Protein AF-A0A2E8HIQ7-F1 (afdb_monomer)

Radius of gyration: 25.6 Å; Cα contacts (8 Å, |Δi|>4): 79; chains: 1; bounding box: 71×48×54 Å

pLDDT: mean 78.18, std 17.39, range [42.53, 95.12]

Nearest PDB structures (foldseek):
  5h1a-assembly2_A  TM=6.735E-01  e=1.983E-01  Microbacterium sp.
  1bja-assembly2_B  TM=7.129E-01  e=3.162E-01  Tequatrovirus T4
  5n41-assembly1_A  TM=7.307E-01  e=6.159E-01  Saccharolobus solfataricus
  2r3s-assembly1_A  TM=5.983E-01  e=1.050E+00  Nostoc punctiforme PCC 73102
  2r3s-assembly1_B  TM=5.954E-01  e=1.282E+00  Nostoc punctiforme PCC 73102

Foldseek 3Di:
DDDDDPPPDDPDDPVNVVVVVVLCVVCVVVVHDSVVVVVVVVVVVVVVVVVVVVVVVVVVPVPDDDDDDDDDDDDDDDDDDPDDDPQDPPRDDPCPALLNVLVVLQVVQDPPPAAQPVVSVVVSVVVVRPPNVVSVVVCCVVQQWHADPNGIDGDD

Structure (mmCIF, N/CA/C/O backbone):
data_AF-A0A2E8HIQ7-F1
#
_entry.id   AF-A0A2E8HIQ7-F1
#
loop_
_atom_site.group_PDB
_atom_site.id
_atom_site.type_symbol
_atom_site.label_atom_id
_atom_site.label_alt_id
_atom_site.label_comp_id
_atom_site.label_asym_id
_atom_site.label_entity_id
_atom_site.label_seq_id
_atom_site.pdbx_PDB_ins_code
_atom_site.Cartn_x
_atom_site.Cartn_y
_atom_site.Cartn_z
_atom_site.occupancy
_atom_site.B_iso_or_equiv
_atom_site.auth_seq_id
_atom_site.auth_comp_id
_atom_site.auth_asym_id
_atom_site.auth_atom_id
_atom_si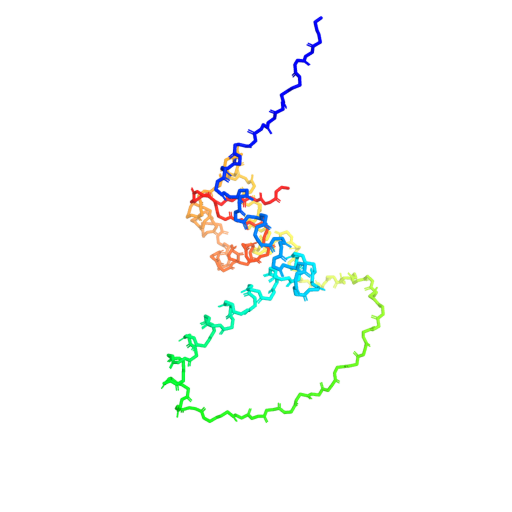te.pdbx_PDB_model_num
ATOM 1 N N . MET A 1 1 ? -42.628 0.931 -11.507 1.00 42.53 1 MET A N 1
ATOM 2 C CA . MET A 1 1 ? -41.859 -0.164 -10.882 1.00 42.53 1 MET A CA 1
ATOM 3 C C . MET A 1 1 ? -40.735 0.483 -10.092 1.00 42.53 1 MET A C 1
ATOM 5 O O . MET A 1 1 ? -39.923 1.168 -10.700 1.00 42.53 1 MET A O 1
ATOM 9 N N . ALA A 1 2 ? -40.771 0.411 -8.760 1.00 50.03 2 ALA A N 1
ATOM 10 C CA . ALA A 1 2 ? -39.700 0.948 -7.919 1.00 50.03 2 ALA A CA 1
ATOM 11 C C . ALA A 1 2 ? -38.511 -0.030 -7.945 1.00 50.03 2 ALA A C 1
ATOM 13 O O . ALA A 1 2 ? -38.760 -1.234 -7.929 1.00 50.03 2 ALA A O 1
ATOM 14 N N . PRO A 1 3 ? -37.254 0.438 -8.023 1.00 57.75 3 PRO A N 1
ATOM 15 C CA . PRO A 1 3 ? -36.108 -0.460 -8.040 1.00 57.75 3 PRO A CA 1
ATOM 16 C C . PRO A 1 3 ? -35.918 -1.096 -6.658 1.00 57.75 3 PRO A C 1
ATOM 18 O O . PRO A 1 3 ? -35.923 -0.400 -5.638 1.00 57.75 3 PRO A O 1
ATOM 21 N N . ASP A 1 4 ? -35.754 -2.418 -6.640 1.00 60.50 4 ASP A N 1
ATOM 22 C CA . ASP A 1 4 ? -35.491 -3.192 -5.432 1.00 60.50 4 ASP A CA 1
ATOM 23 C C . ASP A 1 4 ? -34.215 -2.692 -4.746 1.00 60.50 4 ASP A C 1
ATOM 25 O O . ASP A 1 4 ? -33.135 -2.612 -5.337 1.00 60.50 4 ASP A O 1
ATOM 29 N N . ARG A 1 5 ? -34.334 -2.340 -3.462 1.00 59.97 5 ARG A N 1
ATOM 30 C CA . ARG A 1 5 ? -33.183 -2.012 -2.619 1.00 59.97 5 ARG A CA 1
ATOM 31 C C . ARG A 1 5 ? -32.358 -3.280 -2.420 1.00 59.97 5 ARG A C 1
ATOM 33 O O . ARG A 1 5 ? -32.710 -4.117 -1.590 1.00 59.97 5 ARG A O 1
ATOM 40 N N . VAL A 1 6 ? -31.245 -3.398 -3.141 1.00 62.88 6 VAL A N 1
ATOM 41 C CA . VAL A 1 6 ? -30.220 -4.417 -2.885 1.00 62.88 6 VAL A CA 1
ATOM 42 C C . VAL A 1 6 ? -29.668 -4.184 -1.480 1.00 62.88 6 VAL A C 1
ATOM 44 O O . VAL A 1 6 ? -28.814 -3.333 -1.247 1.00 62.88 6 VAL A O 1
ATOM 47 N N . THR A 1 7 ? -30.205 -4.916 -0.509 1.00 62.97 7 THR A N 1
ATOM 48 C CA . THR A 1 7 ? -29.639 -4.982 0.836 1.00 62.97 7 THR A CA 1
ATOM 49 C C . THR A 1 7 ? -28.554 -6.039 0.793 1.00 62.97 7 THR A C 1
ATOM 51 O O . THR A 1 7 ? -28.823 -7.234 0.871 1.00 62.97 7 THR A O 1
ATOM 54 N N . PHE A 1 8 ? -27.315 -5.594 0.605 1.00 58.25 8 PHE A N 1
ATOM 55 C CA . PHE A 1 8 ? -26.148 -6.456 0.715 1.00 58.25 8 PHE A CA 1
ATOM 56 C C . PHE A 1 8 ? -26.054 -6.958 2.161 1.00 58.25 8 PHE A C 1
ATOM 58 O O . PHE A 1 8 ? -25.559 -6.274 3.056 1.00 58.25 8 PHE A O 1
ATOM 65 N N . ARG A 1 9 ? -26.633 -8.132 2.417 1.00 62.03 9 ARG A N 1
ATOM 66 C CA . ARG A 1 9 ? -26.499 -8.838 3.686 1.00 62.03 9 ARG A CA 1
ATOM 67 C C . ARG A 1 9 ? -25.225 -9.654 3.605 1.00 62.03 9 ARG A C 1
ATOM 69 O O . ARG A 1 9 ? -25.226 -10.730 3.020 1.00 62.03 9 ARG A O 1
ATOM 76 N N . PHE A 1 10 ? -24.154 -9.137 4.198 1.00 65.50 10 PHE A N 1
ATOM 77 C CA . PHE A 1 10 ? -23.001 -9.969 4.514 1.00 65.50 10 PHE A CA 1
ATOM 78 C C . PHE A 1 10 ? -23.496 -11.114 5.411 1.00 65.50 10 PHE A C 1
ATOM 80 O O . PHE A 1 10 ? -24.092 -10.826 6.459 1.00 65.50 10 PHE A O 1
ATOM 87 N N . PRO A 1 11 ? -23.332 -12.388 5.019 1.00 77.31 11 PRO A N 1
ATOM 88 C CA . PRO A 1 11 ? -23.640 -13.495 5.903 1.00 77.31 11 PRO A CA 1
ATOM 89 C C . PRO A 1 11 ? -22.601 -13.480 7.025 1.00 77.31 11 PRO A C 1
ATOM 91 O O . PRO A 1 11 ? -21.484 -13.958 6.870 1.00 77.31 11 PRO A O 1
ATOM 94 N N . ILE A 1 12 ? -22.953 -12.843 8.140 1.00 78.81 12 ILE A N 1
ATOM 95 C CA . ILE A 1 12 ? -22.180 -12.941 9.374 1.00 78.81 12 ILE A CA 1
ATOM 96 C C . ILE A 1 12 ? -22.459 -14.326 9.938 1.00 78.81 12 ILE A C 1
ATOM 98 O O . ILE A 1 12 ? -23.621 -14.659 10.198 1.00 78.81 12 ILE A O 1
ATOM 102 N N . ASP A 1 13 ? -21.398 -15.104 10.106 1.00 86.44 13 ASP A N 1
ATOM 103 C CA . ASP A 1 13 ? -21.481 -16.442 10.666 1.00 86.44 13 ASP A CA 1
ATOM 104 C C . ASP A 1 13 ? -22.113 -16.415 12.070 1.00 86.44 13 ASP A C 1
ATOM 106 O O . ASP A 1 13 ? -21.909 -15.481 12.855 1.00 86.44 13 ASP A O 1
ATOM 110 N N . SER A 1 14 ? -22.937 -17.416 12.383 1.00 85.38 14 SER A N 1
ATOM 111 C CA . SER A 1 14 ? -23.598 -17.492 13.688 1.00 85.38 14 SER A CA 1
ATOM 112 C C . SER A 1 14 ? -22.599 -17.646 14.830 1.00 85.38 14 SER A C 1
ATOM 114 O O . SER A 1 14 ? -22.845 -17.093 15.898 1.00 85.38 14 SER A O 1
ATOM 116 N N . GLN A 1 15 ? -21.477 -18.332 14.600 1.00 89.19 15 GLN A N 1
ATOM 117 C CA . GLN A 1 15 ? -20.419 -18.488 15.593 1.00 89.19 15 GLN A CA 1
ATOM 118 C C . GLN A 1 15 ? -19.768 -17.143 15.895 1.00 89.19 15 GLN A C 1
ATOM 120 O O . GLN A 1 15 ? -19.666 -16.761 17.055 1.00 89.19 15 GLN A O 1
ATOM 125 N N . PHE A 1 16 ? -19.461 -16.363 14.856 1.00 90.19 16 PHE A N 1
ATOM 126 C CA . PHE A 1 16 ? -18.899 -15.026 15.036 1.00 90.19 16 PHE A CA 1
ATOM 127 C C . PHE A 1 16 ? -19.798 -14.131 15.897 1.00 90.19 16 PHE A C 1
ATOM 129 O O . PHE A 1 16 ? -19.304 -13.325 16.679 1.00 90.19 16 PHE A O 1
ATOM 136 N N . ARG A 1 17 ? -21.127 -14.252 15.777 1.00 87.44 17 ARG A N 1
ATOM 137 C CA . ARG A 1 17 ? -22.052 -13.487 16.629 1.00 87.44 17 ARG A CA 1
ATOM 138 C C . ARG A 1 17 ? -21.931 -13.860 18.102 1.00 87.44 17 ARG A C 1
ATOM 140 O O . ARG A 1 17 ? -21.931 -12.956 18.929 1.00 87.44 17 ARG A O 1
ATOM 147 N 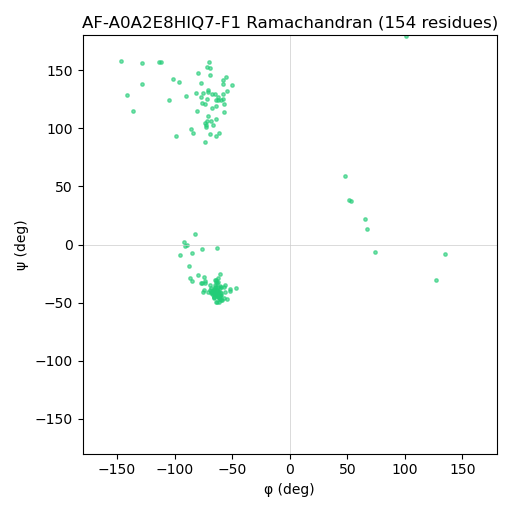N . VAL A 1 18 ? -21.819 -15.153 18.401 1.00 92.81 18 VAL A N 1
ATOM 148 C CA . VAL A 1 18 ? -21.620 -15.647 19.770 1.00 92.81 18 VAL A CA 1
ATOM 149 C C . VAL A 1 18 ? -20.288 -15.135 20.318 1.00 92.81 18 VAL A C 1
ATOM 151 O O . VAL A 1 18 ? -20.268 -14.493 21.364 1.00 92.81 18 VAL A O 1
ATOM 154 N N . ASP A 1 19 ? -19.206 -15.298 19.555 1.00 94.06 19 ASP A N 1
ATOM 155 C CA . ASP A 1 19 ? -17.868 -14.843 19.950 1.00 94.06 19 ASP A CA 1
ATOM 156 C C . ASP A 1 19 ? -17.828 -13.317 20.162 1.00 94.06 19 ASP A C 1
ATOM 158 O O . ASP A 1 19 ? -17.180 -12.803 21.079 1.00 94.06 19 ASP A O 1
ATOM 162 N N . TRP A 1 20 ? -18.556 -12.569 19.327 1.00 93.31 20 TRP A N 1
ATOM 163 C CA . TRP A 1 20 ? -18.676 -11.121 19.444 1.00 93.31 20 TRP A CA 1
ATOM 164 C C . TRP A 1 20 ? -19.459 -10.698 20.687 1.00 93.31 20 TRP A C 1
ATOM 166 O O . TRP A 1 20 ? -19.062 -9.746 21.363 1.00 93.31 20 TRP A O 1
ATOM 176 N N . ASP A 1 21 ? -20.553 -11.384 21.011 1.00 93.81 21 ASP A N 1
ATOM 177 C CA . ASP A 1 21 ? -21.328 -11.099 22.217 1.00 93.81 21 ASP A CA 1
ATOM 178 C C . ASP A 1 21 ? -20.520 -11.413 23.488 1.00 93.81 21 ASP A C 1
ATOM 180 O O . ASP A 1 21 ? -20.510 -10.594 24.414 1.00 93.81 21 ASP A O 1
ATOM 184 N N . ASP A 1 22 ? -19.736 -12.494 23.490 1.00 95.06 22 ASP A N 1
ATOM 185 C CA . ASP A 1 22 ? -18.799 -12.823 24.570 1.00 95.06 22 ASP A CA 1
ATOM 186 C C . ASP A 1 22 ? -17.708 -11.754 24.723 1.00 95.06 22 ASP A C 1
ATOM 188 O O . ASP A 1 22 ? -17.412 -11.299 25.832 1.00 95.06 22 ASP A O 1
ATOM 192 N N . PHE A 1 23 ? -17.130 -11.288 23.612 1.00 95.06 23 PHE A N 1
ATOM 193 C CA . PHE A 1 23 ? -16.142 -10.209 23.624 1.00 95.06 23 PHE A CA 1
ATOM 194 C C . PHE A 1 23 ? -16.729 -8.897 24.165 1.00 95.06 23 PHE A C 1
ATOM 196 O O . PHE A 1 23 ? -16.101 -8.200 24.969 1.00 95.06 23 PHE A O 1
ATOM 203 N N . ARG A 1 24 ? -17.968 -8.563 23.781 1.00 95.12 24 ARG A N 1
ATOM 204 C CA . ARG A 1 24 ? -18.687 -7.399 24.320 1.00 95.12 24 ARG A CA 1
ATOM 205 C C . ARG A 1 24 ? -18.944 -7.530 25.813 1.00 95.12 24 ARG A C 1
ATOM 207 O O . ARG A 1 24 ? -18.863 -6.520 26.513 1.00 95.12 24 ARG A O 1
ATOM 214 N N . GLN A 1 25 ? -19.273 -8.727 26.290 1.00 95.12 25 GLN A N 1
ATOM 215 C CA . GLN A 1 25 ? -19.486 -8.972 27.710 1.00 95.12 25 GLN A CA 1
ATOM 216 C C . GLN A 1 25 ? -18.179 -8.799 28.493 1.00 95.12 25 GLN A C 1
ATOM 218 O O . GLN A 1 25 ? -18.153 -8.020 29.441 1.00 95.12 25 GLN A O 1
ATOM 223 N N . LYS A 1 26 ? -17.069 -9.370 28.009 1.00 94.00 26 LYS A N 1
ATOM 224 C CA . LYS A 1 26 ? -15.731 -9.172 28.595 1.00 94.00 26 LYS A CA 1
ATOM 225 C C . LYS A 1 26 ? -15.333 -7.698 28.683 1.00 94.00 26 LYS A C 1
ATOM 227 O O . LYS A 1 26 ? -14.792 -7.268 29.698 1.00 94.00 26 LYS A O 1
ATOM 232 N N . ALA A 1 27 ? -15.630 -6.904 27.653 1.00 94.31 27 ALA A N 1
ATOM 233 C CA . ALA A 1 27 ? -15.357 -5.466 27.676 1.00 94.31 27 ALA A CA 1
ATOM 234 C C . ALA A 1 27 ? -16.156 -4.746 28.774 1.00 94.31 27 ALA A C 1
ATOM 236 O O . ALA A 1 27 ? -15.590 -3.939 29.513 1.00 94.31 27 ALA A O 1
ATOM 237 N N . LYS A 1 28 ? -17.446 -5.079 28.931 1.00 94.50 28 LYS A N 1
ATOM 238 C CA . LYS A 1 28 ? -18.284 -4.535 30.011 1.00 94.50 28 LYS A CA 1
ATOM 239 C C . LYS A 1 28 ? -17.764 -4.928 31.390 1.00 94.50 28 LYS A C 1
ATOM 241 O O . LYS A 1 28 ? -17.680 -4.058 32.252 1.00 94.50 28 LYS A O 1
ATOM 246 N N . ASP A 1 29 ? -17.396 -6.192 31.578 1.00 95.12 29 ASP A N 1
ATOM 247 C CA . ASP A 1 29 ? -16.896 -6.710 32.857 1.00 95.12 29 ASP A CA 1
ATOM 248 C C . ASP A 1 29 ? -15.562 -6.050 33.242 1.00 95.12 29 ASP A C 1
ATOM 250 O O . ASP A 1 29 ? -15.329 -5.737 34.408 1.00 95.12 29 ASP A O 1
ATOM 254 N N . ALA A 1 30 ? -14.720 -5.743 32.251 1.00 91.06 30 ALA A N 1
ATOM 255 C CA . ALA A 1 30 ? -13.480 -4.989 32.425 1.00 91.06 30 ALA A CA 1
ATOM 256 C C . ALA A 1 30 ? -13.691 -3.470 32.605 1.00 91.06 30 ALA A C 1
ATOM 258 O O . ALA A 1 30 ? -12.717 -2.741 32.800 1.00 91.06 30 ALA A O 1
ATOM 259 N N . GLY A 1 31 ? -14.929 -2.967 32.504 1.00 93.75 31 GLY A N 1
ATOM 260 C CA . GLY A 1 31 ? -15.239 -1.534 32.548 1.00 93.75 31 GLY A CA 1
ATOM 261 C C . GLY A 1 31 ? -14.672 -0.738 31.364 1.00 93.75 31 GLY A C 1
ATOM 262 O O . GLY A 1 31 ? -14.488 0.475 31.470 1.00 93.75 31 GLY A O 1
ATOM 263 N N . LYS A 1 32 ? -14.372 -1.408 30.246 1.00 94.38 32 LYS A N 1
ATOM 264 C CA . LYS A 1 32 ? -13.736 -0.831 29.055 1.00 94.38 32 LYS A CA 1
ATOM 265 C C . LYS A 1 32 ? -14.708 -0.791 27.884 1.00 94.38 32 LYS A C 1
ATOM 267 O O . LYS A 1 32 ? -15.674 -1.547 27.793 1.00 94.38 32 LYS A O 1
ATOM 272 N N . THR A 1 33 ? -14.437 0.093 26.932 1.00 94.38 33 THR A N 1
ATOM 273 C CA . THR A 1 33 ? -15.082 0.000 25.618 1.00 94.38 33 THR A CA 1
ATOM 274 C C . THR A 1 33 ? -14.510 -1.189 24.845 1.00 94.38 33 THR A C 1
ATOM 276 O O . THR A 1 33 ? -13.353 -1.564 25.026 1.00 94.38 33 THR A O 1
ATOM 279 N N . THR A 1 34 ? -15.295 -1.772 23.939 1.00 93.31 34 THR A N 1
ATOM 280 C CA . THR A 1 34 ? -14.830 -2.869 23.071 1.00 93.31 34 THR A CA 1
ATOM 281 C C . THR A 1 34 ? -13.594 -2.488 22.260 1.00 93.31 34 THR A C 1
ATOM 283 O O . THR A 1 34 ? -12.719 -3.318 22.053 1.00 93.31 34 THR A O 1
ATOM 286 N N . ALA A 1 35 ? -13.499 -1.223 21.839 1.00 94.25 35 ALA A N 1
ATOM 287 C CA . ALA A 1 35 ? -12.340 -0.702 21.123 1.00 94.25 35 ALA A CA 1
ATOM 288 C C . ALA A 1 35 ? -11.075 -0.685 21.994 1.00 94.25 35 ALA A C 1
ATOM 290 O O . ALA A 1 35 ? -10.010 -1.059 21.518 1.00 94.25 35 ALA A O 1
ATOM 291 N N . GLN A 1 36 ? -11.191 -0.296 23.267 1.00 93.44 36 GLN A N 1
ATOM 292 C CA . GLN A 1 36 ? -10.062 -0.310 24.203 1.00 93.44 36 GLN A CA 1
ATOM 293 C C . GLN A 1 36 ? -9.598 -1.732 24.507 1.00 93.44 36 GLN A C 1
ATOM 295 O O . GLN A 1 36 ? -8.401 -1.987 24.485 1.00 93.44 36 GLN A O 1
ATOM 300 N N . LEU A 1 37 ? -10.533 -2.661 24.734 1.00 93.69 37 LEU A N 1
ATOM 301 C CA . LEU A 1 37 ? -10.182 -4.062 24.970 1.00 93.69 37 LEU A CA 1
ATOM 302 C C . LEU A 1 37 ? -9.489 -4.678 23.746 1.00 93.69 37 LEU A C 1
ATOM 304 O O . LEU A 1 37 ? -8.512 -5.403 23.887 1.00 93.69 37 LEU A O 1
ATOM 308 N N . LEU A 1 38 ? -9.965 -4.354 22.539 1.00 94.06 38 LEU A N 1
ATOM 309 C CA . LEU A 1 38 ? -9.333 -4.801 21.298 1.00 94.06 38 LEU A CA 1
ATOM 310 C C . LEU A 1 38 ? -7.932 -4.206 21.139 1.00 94.06 38 LEU A C 1
ATOM 312 O O . LEU A 1 38 ? -7.011 -4.908 20.742 1.00 94.06 38 LEU A O 1
ATOM 316 N N . GLN A 1 39 ? -7.768 -2.919 21.451 1.00 92.25 39 GLN A N 1
ATOM 317 C CA . GLN A 1 39 ? -6.471 -2.257 21.391 1.00 92.25 39 GLN A CA 1
ATOM 318 C C . GLN A 1 39 ? -5.466 -2.916 22.342 1.00 92.25 39 GLN A C 1
ATOM 320 O O . GLN A 1 39 ? -4.332 -3.141 21.944 1.00 92.25 39 GLN A O 1
ATOM 325 N N . GLU A 1 40 ? -5.870 -3.237 23.571 1.00 92.69 40 GLU A N 1
ATOM 326 C CA . GLU A 1 40 ? -5.018 -3.942 24.536 1.00 92.69 40 GLU A CA 1
ATOM 327 C C . GLU A 1 40 ? -4.607 -5.323 24.038 1.00 92.69 40 GLU A C 1
ATOM 329 O O . GLU A 1 40 ? -3.421 -5.623 24.063 1.00 92.69 40 GLU A O 1
ATOM 334 N N . LEU A 1 41 ? -5.550 -6.103 23.503 1.00 91.31 41 LEU A N 1
ATOM 335 C CA . LEU A 1 41 ? -5.263 -7.420 22.933 1.00 91.31 41 LEU A CA 1
ATOM 336 C C . LEU A 1 41 ? -4.254 -7.343 21.775 1.00 91.31 41 LEU A C 1
ATOM 338 O O . LEU A 1 41 ? -3.353 -8.168 21.672 1.00 91.31 41 LEU A O 1
ATOM 342 N N . VAL A 1 42 ? -4.400 -6.346 20.896 1.00 92.19 42 VAL A N 1
ATOM 343 C CA . VAL A 1 42 ? -3.471 -6.136 19.775 1.00 92.19 42 VAL A CA 1
ATOM 344 C C . VAL A 1 42 ? -2.099 -5.686 20.273 1.00 92.19 42 VAL A C 1
ATOM 346 O O . VAL A 1 42 ? -1.093 -6.135 19.738 1.00 92.19 42 VAL A O 1
ATOM 349 N N . MET A 1 43 ? -2.040 -4.810 21.278 1.00 90.56 43 MET A N 1
ATOM 350 C CA . MET A 1 43 ? -0.767 -4.372 21.859 1.00 90.56 43 MET A CA 1
ATOM 351 C C . MET A 1 43 ? -0.042 -5.527 22.557 1.00 90.56 43 MET A C 1
ATOM 353 O O . MET A 1 43 ? 1.138 -5.707 22.303 1.00 90.56 43 MET A O 1
ATOM 357 N N . GLU A 1 44 ? -0.749 -6.339 23.349 1.00 90.00 44 GLU A N 1
ATOM 358 C CA . GLU A 1 44 ? -0.202 -7.544 23.991 1.00 90.00 44 GLU A CA 1
ATOM 359 C C . GLU A 1 44 ? 0.376 -8.514 22.954 1.00 90.00 44 GLU A C 1
ATOM 361 O O . GLU A 1 44 ? 1.512 -8.956 23.084 1.00 90.00 44 GLU A O 1
ATOM 366 N N . HIS A 1 45 ? -0.357 -8.769 21.867 1.00 87.25 45 HIS A N 1
ATOM 367 C CA . HIS A 1 45 ? 0.116 -9.647 20.800 1.00 87.25 45 HIS A CA 1
ATOM 368 C C . HIS A 1 45 ? 1.373 -9.114 20.093 1.00 87.25 45 HIS A C 1
ATOM 370 O O . HIS A 1 45 ? 2.296 -9.877 19.825 1.00 87.25 45 HIS A O 1
ATOM 376 N N . LEU A 1 46 ? 1.423 -7.809 19.808 1.00 83.19 46 LEU A N 1
ATOM 377 C CA . LEU A 1 46 ? 2.589 -7.178 19.183 1.00 83.19 46 LEU A CA 1
ATOM 378 C C . LEU A 1 46 ? 3.802 -7.129 20.121 1.00 83.19 46 LEU A C 1
ATOM 380 O O . LEU A 1 46 ? 4.932 -7.247 19.651 1.00 83.19 46 LEU A O 1
ATOM 384 N N . ASP A 1 47 ? 3.580 -6.953 21.424 1.00 81.56 47 ASP A N 1
ATOM 385 C CA . ASP A 1 47 ? 4.641 -7.005 22.431 1.00 81.56 47 ASP A CA 1
ATOM 386 C C . ASP A 1 47 ? 5.207 -8.434 22.543 1.00 81.56 47 ASP A C 1
ATOM 388 O O . ASP A 1 47 ? 6.427 -8.613 22.559 1.00 81.56 47 ASP A O 1
ATOM 392 N N . ASP A 1 48 ? 4.353 -9.463 22.524 1.00 76.62 48 ASP A N 1
ATOM 393 C CA . ASP A 1 48 ? 4.776 -10.870 22.506 1.00 76.62 48 ASP A CA 1
ATOM 394 C C . ASP A 1 48 ? 5.561 -11.227 21.230 1.00 76.62 48 ASP A C 1
ATOM 396 O O . ASP A 1 48 ? 6.602 -11.888 21.304 1.00 76.62 48 ASP A O 1
ATOM 400 N N . GLU A 1 49 ? 5.117 -10.757 20.058 1.00 74.19 49 GLU A N 1
ATOM 401 C CA . GLU A 1 49 ? 5.853 -10.917 18.795 1.00 74.19 49 GLU A CA 1
ATOM 402 C C . GLU A 1 49 ? 7.214 -10.202 18.834 1.00 74.19 49 GLU A C 1
ATOM 404 O O . GLU A 1 49 ? 8.232 -10.775 18.433 1.00 74.19 49 GLU A O 1
ATOM 409 N N . ALA A 1 50 ? 7.271 -8.985 19.384 1.00 64.12 50 ALA A N 1
ATOM 410 C CA . ALA A 1 50 ? 8.518 -8.243 19.545 1.00 64.12 50 ALA A CA 1
ATOM 411 C C . ALA A 1 50 ? 9.502 -8.951 20.496 1.00 64.12 50 ALA A C 1
ATOM 413 O O . ALA A 1 50 ? 10.708 -8.950 20.246 1.00 64.12 50 ALA A O 1
ATOM 414 N N . HIS A 1 51 ? 9.016 -9.601 21.556 1.00 55.72 51 HIS A N 1
ATOM 415 C CA . HIS A 1 51 ? 9.854 -10.386 22.469 1.00 55.72 51 HIS A CA 1
ATOM 416 C C . HIS A 1 51 ? 10.311 -11.734 21.885 1.00 55.72 51 HIS A C 1
ATOM 418 O O . HIS A 1 51 ? 11.402 -12.213 22.225 1.00 55.72 51 HIS A O 1
ATOM 424 N N . GLY A 1 52 ? 9.529 -12.320 20.974 1.00 57.72 52 GLY A N 1
ATOM 425 C CA . GLY A 1 52 ? 9.944 -13.463 20.160 1.00 57.72 52 GLY A CA 1
ATOM 426 C C . GLY A 1 52 ? 11.157 -13.136 19.284 1.00 57.72 52 GLY A C 1
ATOM 427 O O . GLY A 1 52 ? 12.144 -13.869 19.305 1.00 57.72 52 GLY A O 1
ATOM 428 N N . GLU A 1 53 ? 11.137 -11.990 18.597 1.00 51.88 53 GLU A N 1
ATOM 429 C CA . GLU A 1 53 ? 12.246 -11.558 17.730 1.00 51.88 53 GLU A CA 1
ATOM 430 C C . GLU A 1 53 ? 13.427 -10.920 18.491 1.00 51.88 53 GLU A C 1
ATOM 432 O O . GLU A 1 53 ? 14.577 -11.013 18.054 1.00 51.88 53 GLU A O 1
ATOM 437 N N . GLU A 1 54 ? 13.201 -10.326 19.671 1.00 47.09 54 GLU A N 1
ATOM 438 C CA . GLU A 1 54 ? 14.290 -9.849 20.538 1.00 47.09 54 GLU A CA 1
ATOM 439 C C . GLU A 1 54 ? 15.202 -10.986 21.021 1.00 47.09 54 GLU A C 1
ATOM 441 O O . GLU A 1 54 ? 16.384 -10.748 21.277 1.00 47.09 54 GLU A O 1
ATOM 446 N N . SER A 1 55 ? 14.686 -12.210 21.151 1.00 51.19 55 SER A N 1
ATOM 447 C CA . SER A 1 55 ? 15.475 -13.369 21.587 1.00 51.19 55 SER A CA 1
ATOM 448 C C . SER A 1 55 ? 16.544 -13.753 20.556 1.00 51.19 55 SER A C 1
ATOM 450 O O . SER A 1 55 ? 17.692 -14.001 20.927 1.00 51.19 55 SER A O 1
ATOM 452 N N . ASP A 1 56 ? 16.205 -13.691 19.267 1.00 49.50 56 ASP A N 1
ATOM 453 C CA . ASP A 1 56 ? 17.135 -13.953 18.164 1.00 49.50 56 ASP A CA 1
ATOM 454 C C . ASP A 1 56 ? 18.094 -12.773 17.923 1.00 49.50 56 ASP A C 1
ATOM 456 O O . ASP A 1 56 ? 19.272 -12.968 17.615 1.00 49.50 56 ASP A O 1
ATOM 460 N N . LEU A 1 57 ? 17.640 -11.533 18.142 1.00 50.06 57 LEU A N 1
ATOM 461 C CA . LEU A 1 57 ? 18.482 -10.336 18.030 1.00 50.06 57 LEU A CA 1
ATOM 462 C C . LEU A 1 57 ? 19.480 -10.178 19.189 1.00 50.06 57 LEU A C 1
ATOM 464 O O . LEU A 1 57 ? 20.576 -9.661 18.974 1.00 50.06 57 LEU A O 1
ATOM 468 N N . ARG A 1 58 ? 19.163 -10.636 20.409 1.00 46.34 58 ARG A N 1
ATOM 469 C CA . ARG A 1 58 ? 20.086 -10.559 21.561 1.00 46.34 58 ARG A CA 1
ATOM 470 C C . ARG A 1 58 ? 21.353 -11.395 21.368 1.00 46.34 58 ARG A C 1
ATOM 472 O O . ARG A 1 58 ? 22.414 -10.946 21.790 1.00 46.34 58 ARG A O 1
ATOM 479 N N . VAL A 1 59 ? 21.277 -12.525 20.658 1.00 50.66 59 VAL A N 1
ATOM 480 C CA . VAL A 1 59 ? 22.457 -13.334 20.282 1.00 50.66 59 VAL A CA 1
ATOM 481 C C . VAL A 1 59 ? 23.393 -12.568 19.333 1.00 50.66 59 VAL A C 1
ATOM 483 O O . VAL A 1 59 ? 24.606 -12.754 19.371 1.00 50.66 59 VAL A O 1
ATOM 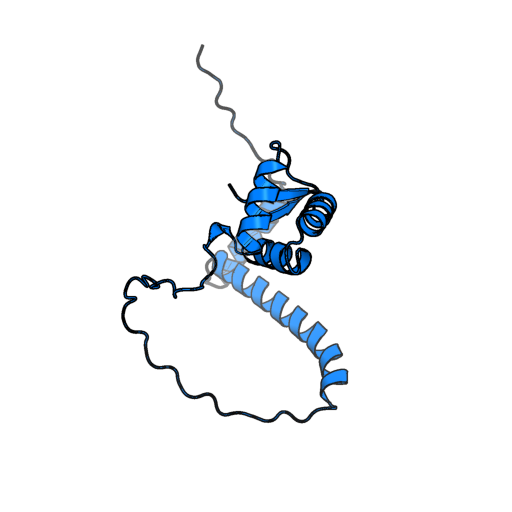486 N N . LEU A 1 60 ? 22.851 -11.672 18.501 1.00 47.59 60 LEU A N 1
ATOM 487 C CA . LEU A 1 60 ? 23.619 -10.842 17.565 1.00 47.59 60 LEU A CA 1
ATOM 488 C C . LEU A 1 60 ? 24.145 -9.536 18.189 1.00 47.59 60 LEU A C 1
ATOM 490 O O . LEU A 1 60 ? 25.181 -9.033 17.757 1.00 47.59 60 LEU A O 1
ATOM 494 N N . ILE A 1 61 ? 23.458 -8.982 19.193 1.00 48.75 61 ILE A N 1
ATOM 495 C CA . ILE A 1 61 ? 23.783 -7.676 19.799 1.00 48.75 61 ILE A CA 1
ATOM 496 C C . ILE A 1 61 ? 24.817 -7.785 20.936 1.00 48.75 61 ILE A C 1
ATOM 498 O O . ILE A 1 61 ? 25.499 -6.804 21.225 1.00 48.75 61 ILE A O 1
ATOM 502 N N . GLU A 1 62 ? 25.039 -8.965 21.528 1.00 49.41 62 GLU A N 1
ATOM 503 C CA . GLU A 1 62 ? 26.065 -9.168 22.576 1.00 49.41 62 GLU A CA 1
ATOM 504 C C . GLU A 1 62 ? 27.520 -8.930 22.086 1.00 49.41 62 GLU A C 1
ATOM 506 O O . GLU A 1 62 ? 28.460 -8.952 22.878 1.00 49.41 62 GLU A O 1
ATOM 511 N N . SER A 1 63 ? 27.709 -8.641 20.789 1.00 49.03 63 SER A N 1
ATOM 512 C CA . SER A 1 63 ? 28.990 -8.294 20.158 1.00 49.03 63 SER A CA 1
ATOM 513 C C . SER A 1 63 ? 29.276 -6.784 20.027 1.00 49.03 63 SER A C 1
ATOM 515 O O . SER A 1 63 ? 30.395 -6.437 19.645 1.00 49.03 63 SER A O 1
ATOM 517 N N . GLU A 1 64 ? 28.339 -5.870 20.301 1.00 52.94 64 GLU A N 1
ATOM 518 C CA . GLU A 1 64 ? 28.596 -4.425 20.157 1.00 52.94 64 GLU A CA 1
ATOM 519 C C . GLU A 1 64 ? 28.045 -3.611 21.336 1.00 52.94 64 GLU A C 1
ATOM 521 O O . GLU A 1 64 ? 26.839 -3.499 21.555 1.00 52.94 64 GLU A O 1
ATOM 526 N N . GLU A 1 65 ? 28.952 -2.997 22.100 1.00 48.00 65 GLU A N 1
ATOM 527 C CA . GLU A 1 65 ? 28.606 -2.129 23.227 1.00 48.00 65 GLU A CA 1
ATOM 528 C C . GLU A 1 65 ? 27.849 -0.862 22.765 1.00 48.00 65 GLU A C 1
ATOM 530 O O . GLU A 1 65 ? 28.328 -0.121 21.896 1.00 48.00 65 GLU A O 1
ATOM 535 N N . PRO A 1 66 ? 26.696 -0.524 23.371 1.00 46.69 66 PRO A N 1
ATOM 536 C CA . PRO A 1 66 ? 25.905 0.620 22.939 1.00 46.69 66 PRO A CA 1
ATOM 537 C C . PRO A 1 66 ? 26.459 1.945 23.491 1.00 46.69 66 PRO A C 1
ATOM 539 O O . PRO A 1 66 ? 26.392 2.236 24.687 1.00 46.69 66 PRO A O 1
ATOM 542 N N . GLN A 1 67 ? 26.934 2.828 22.604 1.00 56.38 67 GLN A N 1
ATOM 543 C CA . GLN A 1 67 ? 27.249 4.217 22.961 1.00 56.38 67 GLN A CA 1
ATOM 544 C C . GLN A 1 67 ? 25.970 5.045 23.164 1.00 56.38 67 GLN A C 1
ATOM 546 O O . GLN A 1 67 ? 25.318 5.493 22.218 1.00 56.38 67 GLN A O 1
ATOM 551 N N . VAL A 1 68 ? 25.635 5.321 24.425 1.00 50.16 68 VAL A N 1
ATOM 552 C CA . VAL A 1 68 ? 24.480 6.142 24.813 1.00 50.16 68 VAL A CA 1
ATOM 553 C C . VAL A 1 68 ? 24.727 7.623 24.486 1.00 50.16 68 VAL A C 1
ATOM 555 O O . VAL A 1 68 ? 25.458 8.326 25.187 1.00 50.16 68 VAL A O 1
ATOM 558 N N . ARG A 1 69 ? 24.068 8.151 23.445 1.00 61.34 69 ARG A N 1
ATOM 559 C CA . ARG A 1 69 ? 24.012 9.601 23.178 1.00 61.34 69 ARG A CA 1
ATOM 560 C C . ARG A 1 69 ? 22.808 10.235 23.877 1.00 61.34 69 ARG A C 1
ATOM 562 O O . ARG A 1 69 ? 21.670 9.810 23.705 1.00 61.34 69 ARG A O 1
ATOM 569 N N . LYS A 1 70 ? 23.051 11.304 24.643 1.00 53.59 70 LYS A N 1
ATOM 570 C CA . LYS A 1 70 ? 22.010 12.059 25.363 1.00 53.59 70 LYS A CA 1
ATOM 571 C C . LYS A 1 70 ? 21.087 12.797 24.384 1.00 53.59 70 LYS A C 1
ATOM 573 O O . LYS A 1 70 ? 21.523 13.706 23.679 1.00 53.59 70 LYS A O 1
ATOM 578 N N . VAL A 1 71 ? 19.801 12.449 24.383 1.00 52.44 71 VAL A N 1
ATOM 579 C CA . VAL A 1 71 ? 18.763 13.124 23.587 1.00 52.44 71 VAL A CA 1
ATOM 580 C C . VAL A 1 71 ? 18.393 14.461 24.237 1.00 52.44 71 VAL A C 1
ATOM 582 O O . VAL A 1 71 ? 17.966 14.526 25.390 1.00 52.44 71 VAL A O 1
ATOM 585 N N . ARG A 1 72 ? 18.558 15.559 23.493 1.00 58.28 72 ARG A N 1
ATOM 586 C CA . ARG A 1 72 ? 18.184 16.912 23.932 1.00 58.28 72 ARG A CA 1
ATOM 587 C C . ARG A 1 72 ? 16.679 17.123 23.719 1.00 58.28 72 ARG A C 1
ATOM 589 O O . ARG A 1 72 ? 16.172 16.869 22.631 1.00 58.28 72 ARG A O 1
ATOM 596 N N . LYS A 1 73 ? 15.966 17.605 24.746 1.00 56.84 73 LYS A N 1
ATOM 597 C CA . LYS A 1 73 ? 14.508 17.835 24.700 1.00 56.84 73 LYS A CA 1
ATOM 598 C C . LYS A 1 73 ? 14.111 18.803 23.571 1.00 56.84 73 LYS A C 1
ATOM 600 O O . LYS A 1 73 ? 14.654 19.904 23.472 1.00 56.84 73 LYS A O 1
ATOM 605 N N . VAL A 1 74 ? 13.135 18.396 22.757 1.00 57.94 74 VAL A N 1
ATOM 606 C CA . VAL A 1 74 ? 12.586 19.157 21.620 1.00 57.94 74 VAL A CA 1
ATOM 607 C C . VAL A 1 74 ? 11.677 20.288 22.127 1.00 57.94 74 VAL A C 1
ATOM 609 O O . VAL A 1 74 ? 10.801 20.060 22.960 1.00 57.94 74 VAL A O 1
ATOM 612 N N . ARG A 1 75 ? 11.877 21.521 21.639 1.00 60.81 75 ARG A N 1
ATOM 613 C CA . ARG A 1 75 ? 10.992 22.671 21.924 1.00 60.81 75 ARG A CA 1
ATOM 614 C C . ARG A 1 75 ? 9.734 22.625 21.044 1.00 60.81 75 ARG A C 1
ATOM 616 O O . ARG A 1 75 ? 9.789 22.167 19.906 1.00 60.81 75 ARG A O 1
ATOM 623 N N . LYS A 1 76 ? 8.608 23.116 21.583 1.00 58.19 76 LYS A N 1
ATOM 624 C CA . LYS A 1 76 ? 7.289 23.171 20.921 1.00 58.19 76 LYS A CA 1
ATOM 625 C C . LYS A 1 76 ? 7.374 23.892 19.564 1.00 58.19 76 LYS A C 1
ATOM 627 O O . LYS A 1 76 ? 7.970 24.963 19.479 1.00 58.19 76 LYS A O 1
ATOM 632 N N . ARG A 1 77 ? 6.788 23.285 18.523 1.00 57.56 77 ARG A N 1
ATOM 633 C CA . ARG A 1 77 ? 6.784 23.774 17.132 1.00 57.56 77 ARG A CA 1
ATOM 634 C C . ARG A 1 77 ? 5.953 25.058 17.000 1.00 57.56 77 ARG A C 1
ATOM 636 O O . ARG A 1 77 ? 4.808 25.094 17.439 1.00 57.56 77 ARG A O 1
ATOM 643 N N . THR A 1 78 ? 6.529 26.084 16.381 1.00 61.34 78 THR A N 1
ATOM 644 C CA . THR A 1 78 ? 5.840 27.307 15.936 1.00 61.34 78 THR A CA 1
ATOM 645 C C . THR A 1 78 ? 4.910 27.010 14.742 1.00 61.34 78 THR A C 1
ATOM 647 O O . THR A 1 78 ? 5.141 26.019 14.041 1.00 61.34 78 THR A O 1
ATOM 650 N N . PRO A 1 79 ? 3.868 27.832 14.494 1.00 61.75 79 PRO A N 1
ATOM 651 C CA . PRO A 1 79 ? 2.892 27.606 13.426 1.00 61.75 79 PRO A CA 1
ATOM 652 C C . PRO A 1 79 ? 3.547 27.527 12.045 1.00 61.75 79 PRO A C 1
ATOM 654 O O . PRO A 1 79 ? 4.451 28.301 11.727 1.00 61.75 79 PRO A O 1
ATOM 657 N N . VAL A 1 80 ? 3.078 26.575 11.238 1.00 60.91 80 VAL A N 1
ATOM 658 C CA . VAL A 1 80 ? 3.582 26.274 9.895 1.00 60.91 80 VAL A CA 1
ATOM 659 C C . VAL A 1 80 ? 3.334 27.469 8.975 1.00 60.91 80 VAL A C 1
ATOM 661 O O . VAL A 1 80 ? 2.202 27.739 8.585 1.00 60.91 80 VAL A O 1
ATOM 664 N N . VAL A 1 81 ? 4.402 28.178 8.616 1.00 65.69 81 VAL A N 1
ATOM 665 C CA . VAL A 1 81 ? 4.391 29.110 7.483 1.00 65.69 81 VAL A CA 1
ATOM 666 C C . VAL A 1 81 ? 4.329 28.264 6.205 1.00 65.69 81 VAL A C 1
ATOM 668 O O . VAL A 1 81 ? 5.097 27.301 6.108 1.00 65.69 81 VAL A O 1
ATOM 671 N N . PRO A 1 82 ? 3.449 28.567 5.231 1.00 62.69 82 PRO A N 1
ATOM 672 C CA . PRO A 1 82 ? 3.427 27.854 3.961 1.00 62.69 82 PRO A CA 1
ATOM 673 C C . PRO A 1 82 ? 4.800 27.963 3.292 1.00 62.69 82 PRO A C 1
ATOM 675 O O . PRO A 1 82 ? 5.274 29.045 2.943 1.00 62.69 82 PRO A O 1
ATOM 678 N N . PHE A 1 83 ? 5.468 26.818 3.181 1.00 65.00 83 PHE A N 1
ATOM 679 C CA . PHE A 1 83 ? 6.778 26.704 2.568 1.00 65.00 83 PHE A CA 1
ATOM 680 C C . PHE A 1 83 ? 6.623 26.858 1.056 1.00 65.00 83 PHE A C 1
ATOM 682 O O . PHE A 1 83 ? 6.191 25.932 0.375 1.00 65.00 83 PHE A O 1
ATOM 689 N N . ASN A 1 84 ? 6.975 28.035 0.545 1.00 57.25 84 ASN A N 1
ATOM 690 C CA . ASN A 1 84 ? 7.140 28.283 -0.882 1.00 57.25 84 ASN A CA 1
ATOM 691 C C . ASN A 1 84 ? 8.640 28.198 -1.204 1.00 57.25 84 ASN A C 1
ATOM 693 O O . ASN A 1 84 ? 9.350 29.192 -1.017 1.00 57.25 84 ASN A O 1
ATOM 697 N N . PRO A 1 85 ? 9.161 27.029 -1.626 1.00 59.19 85 PRO A N 1
ATOM 698 C CA . PRO A 1 85 ? 10.561 26.912 -1.997 1.00 59.19 85 PRO A CA 1
ATOM 699 C C . PRO A 1 85 ? 10.823 27.787 -3.220 1.00 59.19 85 PRO A C 1
ATOM 701 O O . PRO A 1 85 ? 10.246 27.577 -4.286 1.00 59.19 85 PRO A O 1
ATOM 704 N N . LYS A 1 86 ? 11.718 28.766 -3.076 1.00 56.81 86 LYS A N 1
ATOM 705 C CA . LYS A 1 86 ? 12.340 29.417 -4.228 1.00 56.81 86 LYS A CA 1
ATOM 706 C C . LYS A 1 86 ? 13.249 28.365 -4.864 1.00 56.81 86 LYS A C 1
ATOM 708 O O . LYS A 1 86 ? 14.243 27.982 -4.253 1.00 56.81 86 LYS A O 1
ATOM 713 N N . LEU A 1 87 ? 12.844 27.824 -6.012 1.00 55.66 87 LEU A N 1
ATOM 714 C CA . LEU A 1 87 ? 13.648 26.858 -6.761 1.00 55.66 87 LEU A CA 1
ATOM 715 C C . LEU A 1 87 ? 14.951 27.543 -7.187 1.00 55.66 87 LEU A C 1
ATOM 717 O O . LEU A 1 87 ? 14.915 28.620 -7.781 1.00 55.66 87 LEU A O 1
ATOM 721 N N . ASP A 1 88 ? 16.080 26.946 -6.817 1.00 51.59 88 ASP A N 1
ATOM 722 C CA . ASP A 1 88 ? 17.411 27.478 -7.105 1.00 51.59 88 ASP A CA 1
ATOM 723 C C . ASP A 1 88 ? 17.722 27.388 -8.610 1.00 51.59 88 ASP A C 1
ATOM 725 O O . ASP A 1 88 ? 17.192 26.519 -9.313 1.00 51.59 88 ASP A O 1
ATOM 729 N N . VAL A 1 89 ? 18.566 28.285 -9.121 1.00 46.62 89 VAL A N 1
ATOM 730 C CA . VAL A 1 89 ? 18.889 28.384 -10.556 1.00 46.62 89 VAL A CA 1
ATOM 731 C C . VAL A 1 89 ? 19.791 27.206 -10.940 1.00 46.62 89 VAL A C 1
ATOM 733 O O . VAL A 1 89 ? 21.010 27.276 -10.843 1.00 46.62 89 VAL A O 1
ATOM 736 N N . GLY A 1 90 ? 19.170 26.088 -11.320 1.00 53.50 90 GLY A N 1
ATOM 737 C CA . GLY A 1 90 ? 19.833 24.801 -11.573 1.00 53.50 90 GLY A CA 1
ATOM 738 C C . GLY A 1 90 ? 19.106 23.601 -10.959 1.00 53.50 90 GLY A C 1
ATOM 739 O O . GLY A 1 90 ? 19.448 22.457 -11.255 1.00 53.50 90 GLY A O 1
ATOM 740 N N . ALA A 1 91 ? 18.076 23.836 -10.139 1.00 54.22 91 ALA A N 1
ATOM 741 C CA . ALA A 1 91 ? 17.162 22.784 -9.726 1.00 54.22 91 ALA A CA 1
ATOM 742 C C . ALA A 1 91 ? 16.414 22.249 -10.957 1.00 54.22 91 ALA A C 1
ATOM 744 O O . ALA A 1 91 ? 15.769 23.013 -11.680 1.00 54.22 91 ALA A O 1
ATOM 745 N N . LEU A 1 92 ? 16.502 20.933 -11.184 1.00 59.91 92 LEU A N 1
ATOM 746 C CA . LEU A 1 92 ? 15.659 20.242 -12.159 1.00 59.91 92 LEU A CA 1
ATOM 747 C C . LEU A 1 92 ? 14.205 20.631 -11.901 1.00 59.91 92 LEU A C 1
ATOM 749 O O . LEU A 1 92 ? 13.775 20.693 -10.740 1.00 59.91 92 LEU A O 1
ATOM 753 N N . ARG A 1 93 ? 13.453 20.899 -12.973 1.00 68.56 93 ARG A N 1
ATOM 754 C CA . ARG A 1 93 ? 12.024 21.159 -12.826 1.00 68.56 93 ARG A CA 1
ATOM 755 C C . ARG A 1 93 ? 11.407 19.967 -12.085 1.00 68.56 93 ARG A C 1
ATOM 757 O O . ARG A 1 93 ? 11.889 18.843 -12.265 1.00 68.56 93 ARG A O 1
ATOM 764 N N . PRO A 1 94 ? 10.401 20.162 -11.216 1.00 67.06 94 PRO A N 1
ATOM 765 C CA . PRO A 1 94 ? 9.800 19.056 -10.473 1.00 67.06 94 PRO A CA 1
ATOM 766 C C . PRO A 1 94 ? 9.472 17.850 -11.368 1.00 67.06 94 PRO A C 1
ATOM 768 O O . PRO A 1 94 ? 9.719 16.708 -10.977 1.00 67.06 94 PRO A O 1
ATOM 771 N N . GLU A 1 95 ? 9.028 18.113 -12.596 1.00 70.69 95 GLU A N 1
ATOM 772 C CA . GLU A 1 95 ? 8.678 17.138 -13.631 1.00 70.69 95 GLU A CA 1
ATOM 773 C C . GLU A 1 95 ? 9.863 16.263 -14.078 1.00 70.69 95 GLU A C 1
ATOM 775 O O . GLU A 1 95 ? 9.675 15.0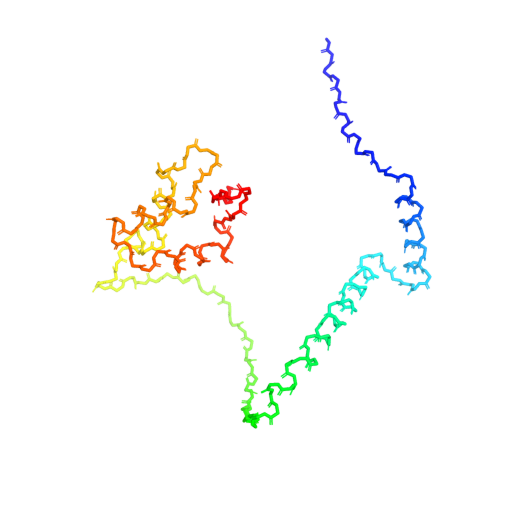83 -14.374 1.00 70.69 95 GLU A O 1
ATOM 780 N N . ASP A 1 96 ? 11.082 16.803 -14.056 1.00 77.62 96 ASP A N 1
ATOM 781 C CA . ASP A 1 96 ? 12.302 16.129 -14.515 1.00 77.62 96 ASP A CA 1
ATOM 782 C C . ASP A 1 96 ? 12.931 15.240 -13.435 1.00 77.62 96 ASP A C 1
ATOM 784 O O . ASP A 1 96 ? 13.876 14.488 -13.694 1.00 77.62 96 ASP A O 1
ATOM 788 N N . THR A 1 97 ? 12.424 15.289 -12.199 1.00 86.81 97 THR A N 1
ATOM 789 C CA . THR A 1 97 ? 12.965 14.434 -11.141 1.00 86.81 97 THR A CA 1
ATOM 790 C C . THR A 1 97 ? 12.618 12.956 -11.391 1.00 86.81 97 THR A C 1
ATOM 792 O O . THR A 1 97 ? 11.514 12.644 -11.854 1.00 86.81 97 THR A O 1
ATOM 795 N N . PRO A 1 98 ? 13.504 12.011 -11.019 1.00 86.62 98 PRO A N 1
ATOM 796 C CA . PRO A 1 98 ? 13.319 10.579 -11.289 1.00 86.62 98 PRO A CA 1
ATOM 797 C C . PRO A 1 98 ? 11.960 10.022 -10.840 1.00 86.62 98 PRO A C 1
ATOM 799 O O . PRO A 1 98 ? 11.306 9.278 -11.566 1.00 86.62 98 PRO A O 1
ATOM 802 N N . LYS A 1 99 ? 11.484 10.461 -9.671 1.00 88.12 99 LYS A N 1
ATOM 803 C CA . LYS A 1 99 ? 10.176 10.101 -9.114 1.00 88.12 99 LYS A CA 1
ATOM 804 C C . LYS A 1 99 ? 9.014 10.485 -10.038 1.00 88.12 99 LYS A C 1
ATOM 806 O O . LYS A 1 99 ? 8.105 9.685 -10.243 1.00 88.12 99 LYS A O 1
ATOM 811 N N . PHE A 1 100 ? 9.006 11.718 -10.549 1.00 88.56 100 PHE A N 1
ATOM 812 C CA . PHE A 1 100 ? 7.927 12.185 -11.421 1.00 88.56 100 PHE A CA 1
ATOM 813 C C . PHE A 1 100 ? 8.028 11.556 -12.812 1.00 88.56 100 PHE A C 1
ATOM 815 O O . PHE A 1 100 ? 6.996 11.195 -13.368 1.00 88.56 100 PHE A O 1
ATOM 822 N N . ARG A 1 101 ? 9.241 11.290 -13.313 1.00 90.94 101 ARG A N 1
ATOM 823 C CA . ARG A 1 101 ? 9.439 10.524 -14.554 1.00 90.94 101 ARG A CA 1
ATOM 824 C C . ARG A 1 101 ? 8.841 9.113 -14.469 1.00 90.94 101 ARG A C 1
ATOM 826 O O . ARG A 1 101 ? 8.134 8.719 -15.390 1.00 90.94 101 ARG A O 1
ATOM 833 N N . ILE A 1 102 ? 9.024 8.399 -13.351 1.00 92.19 102 ILE A N 1
ATOM 834 C CA . ILE A 1 102 ? 8.376 7.089 -13.126 1.00 92.19 102 ILE A CA 1
ATOM 835 C C . ILE A 1 102 ? 6.853 7.214 -13.085 1.00 92.19 102 ILE A C 1
ATOM 837 O O . ILE A 1 102 ? 6.162 6.396 -13.681 1.00 92.19 102 ILE A O 1
ATOM 841 N N . LEU A 1 103 ? 6.309 8.234 -12.417 1.00 91.75 103 LEU A N 1
ATOM 842 C CA . LEU A 1 103 ? 4.855 8.430 -12.362 1.00 91.75 103 LEU A CA 1
ATOM 843 C C . LEU A 1 103 ? 4.258 8.755 -13.735 1.00 91.75 103 LEU A C 1
ATOM 845 O O . LEU A 1 103 ? 3.178 8.267 -14.065 1.00 91.75 103 LEU A O 1
ATOM 849 N N . THR A 1 104 ? 4.948 9.561 -14.540 1.00 92.31 104 THR A N 1
ATOM 850 C CA . THR A 1 104 ? 4.545 9.862 -15.919 1.00 92.31 104 THR A CA 1
ATOM 851 C C . THR A 1 104 ? 4.591 8.607 -16.787 1.00 92.31 104 THR A C 1
ATOM 853 O O . THR A 1 104 ? 3.646 8.350 -17.533 1.00 92.31 104 THR A O 1
ATOM 856 N N . LEU A 1 105 ? 5.641 7.792 -16.647 1.00 93.06 105 LEU A N 1
ATOM 857 C CA . LEU A 1 105 ? 5.756 6.507 -17.334 1.00 93.06 105 LEU A CA 1
ATOM 858 C C . LEU A 1 105 ? 4.620 5.559 -16.935 1.00 93.06 105 LEU A C 1
ATOM 860 O O . LEU A 1 105 ? 3.913 5.056 -17.802 1.00 93.06 105 LEU A O 1
ATOM 864 N N . PHE A 1 106 ? 4.380 5.397 -15.633 1.00 93.00 106 PHE A N 1
ATOM 865 C CA . PHE A 1 106 ? 3.285 4.589 -15.107 1.00 93.00 106 PHE A CA 1
ATOM 866 C C . PHE A 1 106 ? 1.933 5.013 -15.691 1.00 93.00 106 PHE A C 1
ATOM 868 O O . PHE A 1 106 ? 1.184 4.171 -16.165 1.00 93.00 106 PHE A O 1
ATOM 875 N N . ARG A 1 107 ? 1.629 6.317 -15.729 1.00 91.38 107 ARG A N 1
ATOM 876 C CA . ARG A 1 107 ? 0.380 6.832 -16.323 1.00 91.38 107 ARG A CA 1
ATOM 877 C C . ARG A 1 107 ? 0.269 6.570 -17.823 1.00 91.38 107 ARG A C 1
ATOM 879 O O . ARG A 1 107 ? -0.840 6.438 -18.319 1.00 91.38 107 ARG A O 1
ATOM 886 N N . SER A 1 108 ? 1.396 6.527 -18.527 1.00 91.81 108 SER A N 1
ATOM 887 C CA . SER A 1 108 ? 1.434 6.267 -19.970 1.00 91.81 108 SER A CA 1
ATOM 888 C C . SER A 1 108 ? 1.231 4.782 -20.286 1.00 91.81 108 SER A C 1
ATOM 890 O O . SER A 1 108 ? 0.630 4.450 -21.303 1.00 91.81 108 SER A O 1
ATOM 892 N N . LEU A 1 109 ? 1.716 3.894 -19.410 1.00 91.50 109 LEU A N 1
ATOM 893 C CA . LEU A 1 109 ? 1.574 2.441 -19.538 1.00 91.50 109 LEU A CA 1
ATOM 894 C C . LEU A 1 109 ? 0.244 1.921 -18.975 1.00 91.50 109 LEU A C 1
ATOM 896 O O . LEU A 1 109 ? -0.296 0.936 -19.474 1.00 91.50 109 LEU A O 1
ATOM 900 N N . ASN A 1 110 ? -0.301 2.578 -17.950 1.00 90.06 110 ASN A N 1
ATOM 901 C CA . ASN A 1 110 ? -1.509 2.129 -17.273 1.00 90.06 110 ASN A CA 1
ATOM 902 C C . ASN A 1 110 ? -2.749 2.317 -18.159 1.00 90.06 110 ASN A C 1
ATOM 904 O O . ASN A 1 110 ? -3.212 3.436 -18.378 1.00 90.06 110 ASN A O 1
ATOM 908 N N . LYS A 1 111 ? -3.326 1.200 -18.608 1.00 86.31 111 LYS A N 1
ATOM 909 C CA . LYS A 1 111 ? -4.570 1.159 -19.398 1.00 86.31 111 LYS A CA 1
ATOM 910 C C . LYS A 1 111 ? -5.837 1.017 -18.543 1.00 86.31 111 LYS A C 1
ATOM 912 O O . LYS A 1 111 ? -6.927 0.947 -19.098 1.00 86.31 111 LYS A O 1
ATOM 917 N N . GLY A 1 112 ? -5.702 0.986 -17.214 1.00 83.12 112 GLY A N 1
ATOM 918 C CA . GLY A 1 112 ? -6.807 0.885 -16.252 1.00 83.12 112 GLY A CA 1
ATOM 919 C C . GLY A 1 112 ? -6.639 -0.256 -15.248 1.00 83.12 112 GLY A C 1
ATOM 920 O O . GLY A 1 112 ? -7.025 -0.109 -14.091 1.00 83.12 112 GLY A O 1
ATOM 921 N N . ASP A 1 113 ? -5.983 -1.345 -15.651 1.00 84.25 113 ASP A N 1
ATOM 922 C CA . ASP A 1 113 ? -5.841 -2.558 -14.829 1.00 84.25 113 ASP A CA 1
ATOM 923 C C . ASP A 1 113 ? -4.581 -2.574 -13.945 1.00 84.25 113 ASP A C 1
ATOM 925 O O . ASP A 1 113 ? -4.385 -3.496 -13.152 1.00 84.25 113 ASP A O 1
ATOM 929 N N . GLY A 1 114 ? -3.750 -1.534 -14.034 1.00 88.81 114 GLY A N 1
ATOM 930 C CA . GLY A 1 114 ? -2.414 -1.495 -13.445 1.00 88.81 114 GLY A CA 1
ATOM 931 C C . GLY A 1 114 ? -1.320 -1.762 -14.478 1.00 88.81 114 GLY A C 1
ATOM 932 O O . GLY A 1 114 ? -1.586 -1.937 -15.666 1.00 88.81 114 GLY A O 1
ATOM 933 N N . VAL A 1 115 ? -0.072 -1.729 -14.019 1.00 93.19 115 VAL A N 1
ATOM 934 C CA . VAL A 1 115 ? 1.134 -1.946 -14.832 1.00 93.19 115 VAL A CA 1
ATOM 935 C C . VAL A 1 115 ? 1.978 -3.009 -14.150 1.00 93.19 115 VAL A C 1
ATOM 937 O O . VAL A 1 115 ? 2.126 -2.964 -12.929 1.00 93.19 115 VAL A O 1
ATOM 940 N N . ASP A 1 116 ? 2.551 -3.933 -14.913 1.00 94.31 116 ASP A N 1
ATOM 941 C CA . ASP A 1 116 ? 3.516 -4.888 -14.375 1.00 94.31 116 ASP A CA 1
ATOM 942 C C . ASP A 1 116 ? 4.727 -4.119 -13.788 1.00 94.31 116 ASP A C 1
ATOM 944 O O . ASP A 1 116 ? 5.322 -3.283 -14.482 1.00 94.31 116 ASP A O 1
ATOM 948 N N . PRO A 1 117 ? 5.086 -4.326 -12.503 1.00 93.50 117 PRO A N 1
ATOM 949 C CA . PRO A 1 117 ? 6.257 -3.704 -11.896 1.00 93.50 117 PRO A CA 1
ATOM 950 C C . PRO A 1 117 ? 7.546 -3.915 -12.697 1.00 93.50 117 PRO A C 1
ATOM 952 O O . PRO A 1 117 ? 8.348 -2.985 -12.799 1.00 93.50 117 PRO A O 1
ATOM 955 N N . ASP A 1 118 ? 7.745 -5.096 -13.282 1.00 93.50 118 ASP A N 1
ATOM 956 C CA . ASP A 1 118 ? 8.968 -5.417 -14.017 1.00 93.50 118 ASP A CA 1
ATOM 957 C C . ASP A 1 118 ? 8.9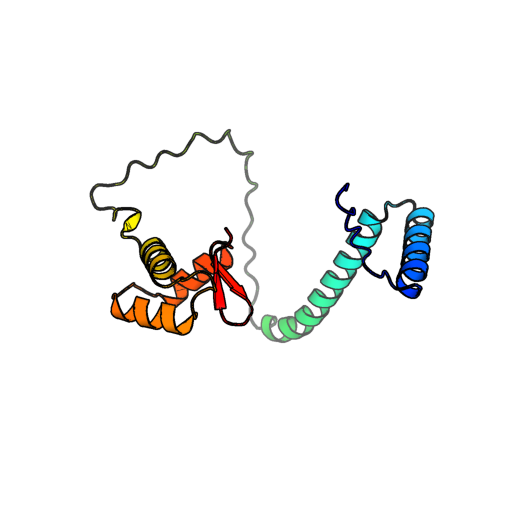98 -4.711 -15.378 1.00 93.50 118 ASP A C 1
ATOM 959 O O . ASP A 1 118 ? 10.031 -4.154 -15.759 1.00 93.50 118 ASP A O 1
ATOM 963 N N . GLU A 1 119 ? 7.855 -4.621 -16.067 1.00 94.19 119 GLU A N 1
ATOM 964 C CA . GLU A 1 119 ? 7.704 -3.823 -17.292 1.00 94.19 119 GLU A CA 1
ATOM 965 C C . GLU A 1 119 ? 7.972 -2.336 -17.016 1.00 94.19 119 GLU A C 1
ATOM 967 O O . GLU A 1 119 ? 8.731 -1.683 -17.738 1.00 94.19 119 GLU A O 1
ATOM 972 N N . LEU A 1 120 ? 7.417 -1.808 -15.920 1.00 93.50 120 LEU A N 1
ATOM 973 C CA . LEU A 1 120 ? 7.631 -0.424 -15.501 1.00 93.50 120 LEU A CA 1
ATOM 974 C C . LEU A 1 120 ? 9.114 -0.139 -15.228 1.00 93.50 120 LEU A C 1
ATOM 976 O O . LEU A 1 120 ? 9.616 0.926 -15.596 1.00 93.50 120 LEU A O 1
ATOM 980 N N . LEU A 1 121 ? 9.824 -1.071 -14.586 1.00 93.94 121 LEU A N 1
ATOM 981 C CA . LEU A 1 121 ? 11.251 -0.938 -14.300 1.00 93.94 121 LEU A CA 1
ATOM 982 C C . LEU A 1 121 ? 12.114 -1.068 -15.557 1.00 93.94 121 LEU A C 1
ATOM 984 O O . LEU A 1 121 ? 13.061 -0.293 -15.710 1.00 93.94 121 LEU A O 1
ATOM 988 N N . ALA A 1 122 ? 11.787 -1.996 -16.457 1.00 94.56 122 ALA A N 1
ATOM 989 C CA . ALA A 1 122 ? 12.488 -2.173 -17.725 1.00 94.56 122 ALA A CA 1
ATOM 990 C C . ALA A 1 122 ? 12.381 -0.913 -18.597 1.00 94.56 122 ALA A C 1
ATOM 992 O O . ALA A 1 122 ? 13.385 -0.409 -19.107 1.00 94.56 122 ALA A O 1
ATOM 993 N N . GLU A 1 123 ? 11.184 -0.339 -18.693 1.00 93.81 123 GLU A N 1
ATOM 994 C CA . GLU A 1 123 ? 10.953 0.905 -19.421 1.00 93.81 123 GLU A CA 1
ATOM 995 C C . GLU A 1 123 ? 11.608 2.115 -18.746 1.00 93.81 123 GLU A C 1
ATOM 997 O O . GLU A 1 123 ? 12.184 2.979 -19.411 1.00 93.81 123 GLU A O 1
ATOM 1002 N N . ALA A 1 124 ? 11.614 2.161 -17.412 1.00 93.31 124 ALA A N 1
ATOM 1003 C CA . ALA A 1 124 ? 12.322 3.197 -16.671 1.00 93.31 124 ALA A CA 1
ATOM 1004 C C . ALA A 1 124 ? 13.845 3.124 -16.879 1.00 93.31 124 ALA A C 1
ATOM 1006 O O . ALA A 1 124 ? 14.497 4.166 -16.983 1.00 93.31 124 ALA A O 1
ATOM 1007 N N . ALA A 1 125 ? 14.408 1.916 -16.978 1.00 92.94 125 ALA A N 1
ATOM 1008 C CA . ALA A 1 125 ? 15.814 1.706 -17.307 1.00 92.94 125 ALA A CA 1
ATOM 1009 C C . ALA A 1 125 ? 16.125 2.132 -18.750 1.00 92.94 125 ALA A C 1
ATOM 1011 O O . ALA A 1 125 ? 17.124 2.813 -18.974 1.00 92.94 125 ALA A O 1
ATOM 1012 N N . ARG A 1 126 ? 15.238 1.823 -19.710 1.00 92.88 126 ARG A N 1
ATOM 1013 C CA . ARG A 1 126 ? 15.352 2.273 -21.110 1.00 92.88 126 ARG A CA 1
ATOM 1014 C C . ARG A 1 126 ? 15.330 3.797 -21.239 1.00 92.88 126 ARG A C 1
ATOM 1016 O O . ARG A 1 126 ? 16.028 4.352 -22.078 1.00 92.88 126 ARG A O 1
ATOM 1023 N N . LEU A 1 127 ? 14.551 4.474 -20.397 1.00 91.31 127 LEU A N 1
ATOM 1024 C CA . LEU A 1 127 ? 14.488 5.937 -20.321 1.00 91.31 127 LEU A CA 1
ATOM 1025 C C . LEU A 1 127 ? 15.617 6.559 -19.481 1.00 91.31 127 LEU A C 1
ATOM 1027 O O . LEU A 1 127 ? 15.563 7.759 -19.188 1.00 91.31 127 LEU A O 1
ATOM 1031 N N . GLU A 1 128 ? 16.608 5.764 -19.072 1.00 91.62 128 GLU A N 1
ATOM 1032 C CA . GLU A 1 128 ? 17.758 6.193 -18.272 1.00 91.62 128 GLU A CA 1
ATOM 1033 C C . GLU A 1 128 ? 17.338 6.931 -16.989 1.00 91.62 128 GLU A C 1
ATOM 1035 O O . GLU A 1 128 ? 17.945 7.921 -16.572 1.00 91.62 128 GLU A O 1
ATOM 1040 N N . ILE A 1 129 ? 16.250 6.483 -16.349 1.00 89.75 129 ILE A N 1
ATOM 1041 C CA . ILE A 1 129 ? 15.838 7.025 -15.055 1.00 89.75 129 ILE A CA 1
ATOM 1042 C C . ILE A 1 129 ? 16.835 6.534 -13.994 1.00 89.75 129 ILE A C 1
ATOM 1044 O O . ILE A 1 129 ? 17.009 5.326 -13.835 1.00 89.75 129 ILE A O 1
ATOM 1048 N N . PRO A 1 130 ? 17.465 7.429 -13.212 1.00 89.44 130 PRO A N 1
ATOM 1049 C CA . PRO A 1 130 ? 18.393 7.021 -12.165 1.00 89.44 130 PRO A CA 1
ATOM 1050 C C . PRO A 1 130 ? 17.715 6.170 -11.081 1.00 89.44 130 PRO A C 1
ATOM 1052 O O . PRO A 1 130 ? 16.747 6.610 -10.462 1.00 89.44 130 PRO A O 1
ATOM 1055 N N . ASN A 1 131 ? 18.280 4.992 -10.791 1.00 91.50 131 ASN A N 1
ATOM 1056 C CA . ASN A 1 131 ? 17.847 4.076 -9.722 1.00 91.50 131 ASN A CA 1
ATOM 1057 C C . ASN A 1 131 ? 16.324 3.802 -9.704 1.00 91.50 131 ASN A C 1
ATOM 1059 O O . ASN A 1 131 ? 15.668 4.046 -8.681 1.00 91.50 131 ASN A O 1
ATOM 1063 N N . PRO A 1 132 ? 15.746 3.270 -10.795 1.00 92.44 132 PRO A N 1
ATOM 1064 C CA . PRO A 1 132 ? 14.297 3.216 -10.972 1.00 92.44 132 PRO A CA 1
ATOM 1065 C C . PRO A 1 132 ? 13.606 2.362 -9.900 1.00 92.44 132 PRO A C 1
ATOM 1067 O O . PRO A 1 132 ? 12.573 2.755 -9.362 1.00 92.44 132 PRO A O 1
ATOM 1070 N N . GLN A 1 133 ? 14.238 1.263 -9.478 1.00 93.12 133 GLN A N 1
ATOM 1071 C CA . GLN A 1 133 ? 13.740 0.396 -8.407 1.00 93.12 133 GLN A CA 1
ATOM 1072 C C . GLN A 1 133 ? 13.598 1.133 -7.070 1.00 93.12 133 GLN A C 1
ATOM 1074 O O . GLN A 1 133 ? 12.576 1.020 -6.391 1.00 93.12 133 GLN A O 1
ATOM 1079 N N . ARG A 1 134 ? 14.600 1.937 -6.695 1.00 93.88 134 ARG A N 1
ATOM 1080 C CA . ARG A 1 134 ? 14.584 2.697 -5.439 1.00 93.88 134 ARG A CA 1
ATOM 1081 C C . ARG A 1 134 ? 13.502 3.772 -5.459 1.00 93.88 134 ARG A C 1
ATOM 1083 O O . ARG A 1 134 ? 12.840 3.997 -4.448 1.00 93.88 134 ARG A O 1
ATOM 1090 N N . GLU A 1 135 ? 13.332 4.454 -6.586 1.00 93.25 135 GLU A N 1
ATOM 1091 C CA . GLU A 1 135 ? 12.307 5.486 -6.738 1.00 93.25 135 GLU A CA 1
ATOM 1092 C C . GLU A 1 135 ? 10.893 4.888 -6.760 1.00 93.25 135 GLU A C 1
ATOM 1094 O O . GLU A 1 135 ? 10.009 5.410 -6.078 1.00 93.25 135 GLU A O 1
ATOM 1099 N N . MET A 1 136 ? 10.691 3.740 -7.415 1.00 92.38 136 MET A N 1
ATOM 1100 C CA . MET A 1 136 ? 9.436 2.986 -7.348 1.00 92.38 136 MET A CA 1
ATOM 1101 C C . MET A 1 136 ? 9.113 2.559 -5.908 1.00 92.38 136 MET A C 1
ATOM 1103 O O . MET A 1 136 ? 8.020 2.831 -5.415 1.00 92.38 136 MET A O 1
ATOM 1107 N N . GLN A 1 137 ? 10.075 1.991 -5.174 1.00 93.50 137 GLN A N 1
ATOM 1108 C CA . GLN A 1 137 ? 9.882 1.628 -3.763 1.00 93.50 137 GLN A CA 1
ATOM 1109 C C . GLN A 1 137 ? 9.523 2.834 -2.887 1.00 93.50 137 GLN A C 1
ATOM 1111 O O . GLN A 1 137 ? 8.712 2.712 -1.970 1.00 93.50 137 GLN A O 1
ATOM 1116 N N . LYS A 1 138 ? 10.091 4.017 -3.153 1.00 93.75 138 LYS A N 1
ATOM 1117 C CA . LYS A 1 138 ? 9.700 5.247 -2.444 1.00 93.75 138 LYS A CA 1
ATOM 1118 C C . LYS A 1 138 ? 8.245 5.617 -2.712 1.00 93.75 138 LYS A C 1
ATOM 1120 O O . LYS A 1 138 ? 7.577 6.077 -1.790 1.00 93.75 138 LYS A O 1
ATOM 1125 N N . LEU A 1 139 ? 7.767 5.455 -3.945 1.00 92.31 139 LEU A N 1
ATOM 1126 C CA . LEU A 1 139 ? 6.368 5.702 -4.297 1.00 92.31 139 LEU A CA 1
ATOM 1127 C C . LEU A 1 139 ? 5.438 4.709 -3.594 1.00 92.31 139 LEU A C 1
ATOM 1129 O O . LEU A 1 139 ? 4.417 5.134 -3.056 1.00 92.31 139 LEU A O 1
ATOM 1133 N N . VAL A 1 140 ? 5.845 3.439 -3.511 1.00 92.38 140 VAL A N 1
ATOM 1134 C CA . VAL A 1 140 ? 5.108 2.390 -2.790 1.00 92.38 140 VAL A CA 1
ATOM 1135 C C . VAL A 1 140 ? 5.041 2.668 -1.290 1.00 92.38 140 VAL A C 1
ATOM 1137 O O . VAL A 1 140 ? 3.962 2.711 -0.713 1.00 92.38 140 VAL A O 1
ATOM 1140 N N . ARG A 1 141 ? 6.175 2.980 -0.650 1.00 92.50 141 ARG A N 1
ATOM 1141 C CA . ARG A 1 141 ? 6.220 3.333 0.785 1.00 92.50 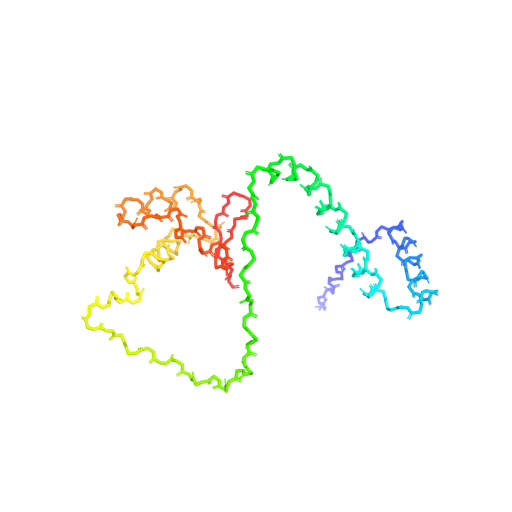141 ARG A CA 1
ATOM 1142 C C . ARG A 1 141 ? 5.386 4.565 1.135 1.00 92.50 141 ARG A C 1
ATOM 1144 O O . ARG A 1 141 ? 4.994 4.731 2.283 1.00 92.50 141 ARG A O 1
ATOM 1151 N N . ARG A 1 142 ? 5.161 5.457 0.168 1.00 91.12 142 ARG A N 1
ATOM 1152 C CA . ARG A 1 142 ? 4.324 6.656 0.327 1.00 91.12 142 ARG A CA 1
ATOM 1153 C C . ARG A 1 142 ? 2.850 6.404 0.004 1.00 91.12 142 ARG A C 1
ATOM 1155 O O . ARG A 1 142 ? 2.077 7.352 0.074 1.00 91.12 142 ARG A O 1
ATOM 1162 N N . GLY A 1 143 ? 2.480 5.183 -0.385 1.00 90.69 143 GLY A N 1
ATOM 1163 C CA . GLY A 1 143 ? 1.121 4.824 -0.790 1.00 90.69 143 GLY A CA 1
ATOM 1164 C C . GLY A 1 143 ? 0.660 5.486 -2.089 1.00 90.69 143 GLY A C 1
ATOM 1165 O O . GLY A 1 143 ? -0.528 5.487 -2.382 1.00 90.69 143 GLY A O 1
ATOM 1166 N N . ILE A 1 144 ? 1.576 6.076 -2.866 1.00 92.56 144 ILE A N 1
ATOM 1167 C CA . ILE A 1 144 ? 1.232 6.687 -4.159 1.00 92.56 144 ILE A CA 1
ATOM 1168 C C . ILE A 1 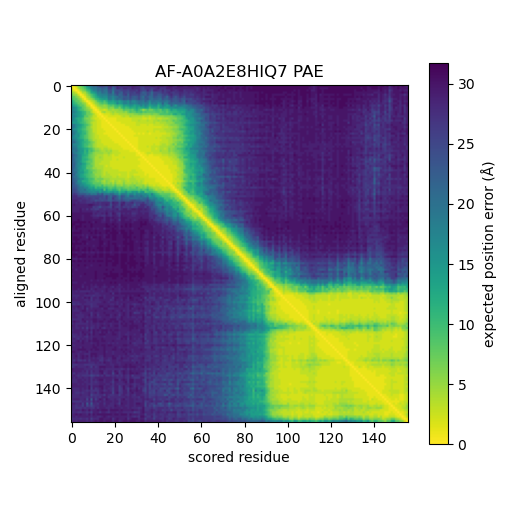144 ? 1.010 5.585 -5.198 1.00 92.56 144 ILE A C 1
ATOM 1170 O O . ILE A 1 144 ? 0.089 5.660 -6.00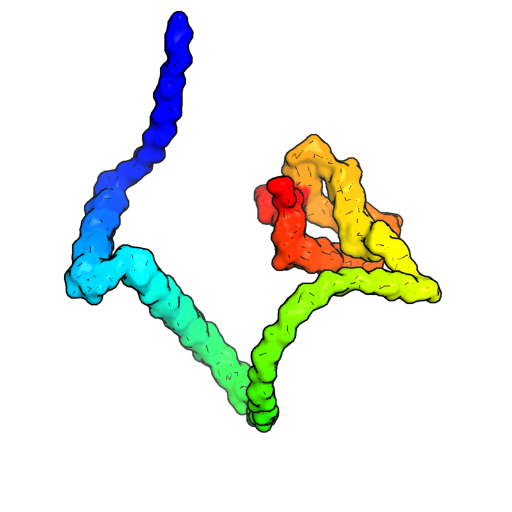8 1.00 92.56 144 ILE A O 1
ATOM 1174 N N . LEU A 1 145 ? 1.867 4.566 -5.145 1.00 93.12 145 LEU A N 1
ATOM 1175 C CA . LEU A 1 145 ? 1.698 3.306 -5.850 1.00 93.12 145 LEU A CA 1
ATOM 1176 C C . LEU A 1 145 ? 1.494 2.195 -4.815 1.00 93.12 145 LEU A C 1
ATOM 1178 O O . LEU A 1 145 ? 1.924 2.323 -3.672 1.00 93.12 145 LEU A O 1
ATOM 1182 N N . TYR A 1 146 ? 0.872 1.098 -5.207 1.00 93.81 146 TYR A N 1
ATOM 1183 C CA . TYR A 1 146 ? 0.781 -0.122 -4.413 1.00 93.81 146 TYR A CA 1
ATOM 1184 C C . TYR A 1 146 ? 0.788 -1.333 -5.342 1.00 93.81 146 TYR A C 1
ATOM 1186 O O . TYR A 1 146 ? 0.509 -1.207 -6.532 1.00 93.81 146 TYR A O 1
ATOM 1194 N N . ILE A 1 147 ? 1.155 -2.497 -4.812 1.00 92.31 147 ILE A N 1
ATOM 1195 C CA . ILE A 1 147 ? 1.186 -3.747 -5.575 1.00 92.31 147 ILE A CA 1
ATOM 1196 C C . ILE A 1 147 ? -0.019 -4.578 -5.142 1.00 92.31 147 ILE A C 1
ATOM 1198 O O . ILE A 1 147 ? -0.192 -4.831 -3.952 1.00 92.31 147 ILE A O 1
ATOM 1202 N N . HIS A 1 148 ? -0.858 -4.969 -6.098 1.00 91.69 148 HIS A N 1
ATOM 1203 C CA . HIS A 1 148 ? -2.049 -5.786 -5.884 1.00 91.69 148 HIS A CA 1
ATOM 1204 C C . HIS A 1 148 ? -2.190 -6.782 -7.034 1.00 91.69 148 HIS A C 1
ATOM 1206 O O . HIS A 1 148 ? -2.147 -6.380 -8.196 1.00 91.69 148 HIS A O 1
ATOM 1212 N N . ASP A 1 149 ? -2.354 -8.066 -6.712 1.00 89.62 149 ASP A N 1
ATOM 1213 C CA . ASP A 1 149 ? -2.367 -9.180 -7.677 1.00 89.62 149 ASP A CA 1
ATOM 1214 C C . ASP A 1 149 ? -1.158 -9.180 -8.629 1.00 89.62 149 ASP A C 1
ATOM 1216 O O . ASP A 1 149 ? -1.289 -9.413 -9.827 1.00 89.62 149 ASP A O 1
ATOM 1220 N N . GLY A 1 150 ? 0.027 -8.835 -8.116 1.00 90.06 150 GLY A N 1
ATOM 1221 C CA . GLY A 1 150 ? 1.249 -8.716 -8.923 1.00 90.06 150 GLY A CA 1
ATOM 1222 C C . GLY A 1 150 ? 1.314 -7.470 -9.814 1.00 90.06 150 GLY A C 1
ATOM 1223 O O . GLY A 1 150 ? 2.369 -7.186 -10.366 1.00 90.06 150 GLY A O 1
ATOM 1224 N N . MET A 1 151 ? 0.244 -6.677 -9.898 1.00 92.25 151 MET A N 1
ATOM 1225 C CA . MET A 1 151 ? 0.199 -5.439 -10.675 1.00 92.25 151 MET A CA 1
ATOM 1226 C C . MET A 1 151 ? 0.491 -4.219 -9.804 1.00 92.25 151 MET A C 1
ATOM 1228 O O . MET A 1 151 ? -0.015 -4.083 -8.689 1.00 92.25 151 MET A O 1
ATOM 1232 N N . CYS A 1 152 ? 1.256 -3.274 -10.340 1.00 91.94 152 CYS A N 1
ATOM 1233 C CA . CYS A 1 152 ? 1.406 -1.946 -9.771 1.00 91.94 152 CYS A CA 1
ATOM 1234 C C . CYS A 1 152 ? 0.163 -1.102 -10.090 1.00 91.94 152 CYS A C 1
ATOM 1236 O O . CYS A 1 152 ? -0.234 -0.964 -11.248 1.00 91.94 152 CYS A O 1
ATOM 1238 N N . ARG A 1 153 ? -0.456 -0.513 -9.069 1.00 93.69 153 ARG A N 1
ATOM 1239 C CA . ARG A 1 153 ? -1.641 0.348 -9.171 1.00 93.69 153 ARG A CA 1
ATOM 1240 C C . ARG A 1 153 ? -1.388 1.664 -8.441 1.00 93.69 153 ARG A C 1
ATOM 1242 O O . ARG A 1 153 ? -0.546 1.732 -7.550 1.00 93.69 153 ARG A O 1
ATOM 1249 N N . ALA A 1 154 ? -2.112 2.715 -8.813 1.00 90.31 154 ALA A N 1
ATOM 1250 C CA . ALA A 1 154 ? -2.087 3.988 -8.097 1.00 90.31 154 ALA A CA 1
ATOM 1251 C C . ALA A 1 154 ? -3.330 4.115 -7.213 1.00 90.31 154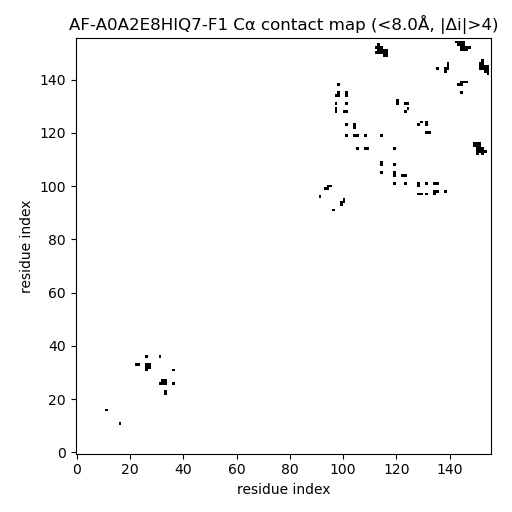 ALA A C 1
ATOM 1253 O O . ALA A 1 154 ? -4.414 3.678 -7.602 1.00 90.31 154 ALA A O 1
ATOM 1254 N N . ALA A 1 155 ? -3.172 4.702 -6.027 1.00 75.06 155 ALA A N 1
ATOM 1255 C CA . ALA A 1 155 ? -4.307 5.081 -5.194 1.00 75.06 155 ALA A CA 1
ATOM 1256 C C . ALA A 1 155 ? -4.976 6.302 -5.843 1.00 75.06 155 ALA A C 1
ATOM 1258 O O . ALA A 1 155 ? -4.425 7.403 -5.805 1.00 75.06 155 ALA A O 1
ATOM 1259 N N . THR A 1 156 ? -6.087 6.064 -6.540 1.00 61.00 156 THR A N 1
ATOM 1260 C CA . THR A 1 156 ? -6.929 7.108 -7.146 1.00 61.00 156 THR A CA 1
ATOM 1261 C C . THR A 1 156 ? -7.703 7.883 -6.095 1.00 61.00 156 THR A C 1
ATOM 1263 O O . THR A 1 156 ? -8.206 7.232 -5.152 1.00 61.00 156 THR A O 1
#

Sequence (156 aa):
MAPDRVTFRFPIDSQFRVDWDDFRQKAKDAGKTTAQLLQELVMEHLDDEAHGEESDLRVLIESEEPQVRKVRKVRKRTPVVPFNPKLDVGALRPEDTPKFRILTLFRSLNKGDGVDPDELLAEAARLEIPNPQREMQKLVRRGILYIHDGMCRAAT

Secondary structure (DSSP, 8-state):
-PPP---------HHHHHHHHHHHHHHHHTT--HHHHHHHHHHHHHHHHHHHHHHHHHHHHTTS----PPPPPPPPPPP---------TTPPPGGGSHHHHHHHHHHHH--SS-B-HHHHHHHHHHTT-SSHHHHHHHHHHTTSEEEETTEEEE--

Mean predicted aligned error: 20.03 Å

Solvent-accessible surface area (backbone atoms only — not comparable to full-atom values): 9748 Å² total; per-residue (Å²): 133,83,82,81,81,82,73,86,72,77,85,73,54,73,64,57,52,52,56,48,52,51,50,49,48,53,14,55,77,69,75,42,52,58,68,56,49,50,50,50,54,52,49,52,50,52,51,53,52,52,54,60,53,46,59,66,48,50,74,66,46,80,79,58,88,82,83,85,76,87,81,76,85,82,76,86,83,75,85,84,69,86,82,75,81,80,78,56,98,80,60,71,54,76,68,71,36,52,59,44,47,52,52,53,49,48,61,72,64,38,84,78,86,34,35,49,56,66,60,53,42,53,53,31,51,74,68,67,38,72,62,43,68,62,42,50,50,51,35,35,78,68,55,52,27,45,77,56,94,79,22,33,36,65,72,125